Protein AF-A0A820M6Q5-F1 (afdb_monomer_lite)

InterPro domains:
  IPR013649 Integrin alpha, first immunoglubulin-like domain [PF08441] (1-94)
  IPR032695 Integrin domain superfamily [SSF69179] (1-96)

Radius of gyration: 23.19 Å; chains: 1; bounding box: 56×36×65 Å

Structure (mmCIF, N/CA/C/O backbone):
data_AF-A0A820M6Q5-F1
#
_entry.id   AF-A0A820M6Q5-F1
#
loop_
_atom_site.group_PDB
_atom_site.id
_atom_site.type_symbol
_atom_site.label_atom_id
_atom_site.label_alt_id
_atom_site.label_comp_id
_atom_site.label_asym_id
_atom_site.label_entity_id
_atom_site.label_seq_id
_atom_site.pdbx_PDB_ins_code
_atom_site.Cartn_x
_atom_site.Cartn_y
_atom_site.Cartn_z
_atom_site.occupancy
_atom_site.B_iso_or_equiv
_atom_site.auth_seq_id
_atom_site.auth_comp_id
_atom_site.auth_asym_id
_atom_site.auth_atom_id
_atom_site.pdbx_PDB_model_num
ATOM 1 N N . LEU A 1 1 ? -1.121 -9.037 20.269 1.00 83.56 1 LEU A N 1
ATOM 2 C CA . LEU A 1 1 ? -0.643 -8.128 19.209 1.00 83.56 1 LEU A CA 1
ATOM 3 C C . LEU A 1 1 ? -1.719 -7.085 18.946 1.00 83.56 1 LEU A C 1
ATOM 5 O O . LEU A 1 1 ? -2.899 -7.386 19.109 1.00 83.56 1 LEU A O 1
ATOM 9 N N . THR A 1 2 ? -1.327 -5.883 18.559 1.00 88.69 2 THR A N 1
ATOM 10 C CA . THR A 1 2 ? -2.241 -4.832 18.110 1.00 88.69 2 THR A CA 1
ATOM 11 C C . THR A 1 2 ? -1.844 -4.452 16.699 1.00 88.69 2 THR A C 1
ATOM 13 O O . THR A 1 2 ? -0.653 -4.323 16.430 1.00 88.69 2 THR A O 1
ATOM 16 N N . TYR A 1 3 ? -2.812 -4.269 15.808 1.00 90.94 3 TYR A N 1
ATOM 17 C CA . TYR A 1 3 ? -2.556 -3.622 14.526 1.00 90.94 3 TYR A CA 1
ATOM 18 C C . TYR A 1 3 ? -3.386 -2.35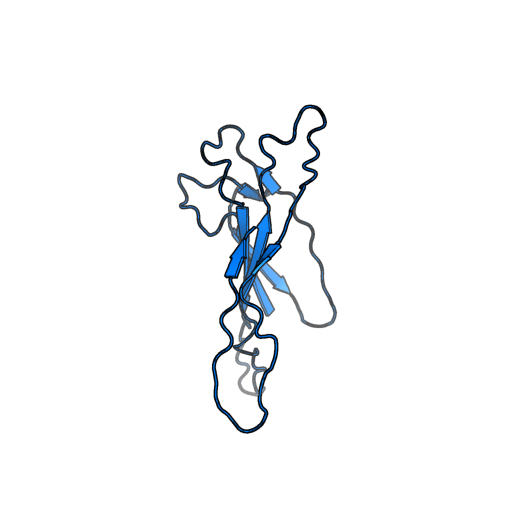8 14.371 1.00 90.94 3 TYR A C 1
ATOM 20 O O . TYR A 1 3 ? -4.495 -2.244 14.902 1.00 90.94 3 TYR A O 1
ATOM 28 N N . GLU A 1 4 ? -2.829 -1.417 13.626 1.00 94.69 4 GLU A N 1
ATOM 29 C CA . GLU A 1 4 ? -3.478 -0.212 13.142 1.00 94.69 4 GLU A CA 1
ATOM 30 C C . GLU A 1 4 ? -3.525 -0.280 11.616 1.00 94.69 4 GLU A C 1
ATOM 32 O O . GLU A 1 4 ? -2.484 -0.337 10.971 1.00 94.69 4 GLU A O 1
ATOM 37 N N . LEU A 1 5 ? -4.729 -0.302 11.048 1.00 95.69 5 LEU A N 1
ATOM 38 C CA . LEU A 1 5 ? -4.957 -0.171 9.613 1.00 95.69 5 LEU A CA 1
ATOM 39 C C . LEU A 1 5 ? -5.346 1.279 9.316 1.00 95.69 5 LEU A C 1
ATOM 41 O O . LEU A 1 5 ? -6.361 1.766 9.826 1.00 95.69 5 LEU A O 1
ATOM 45 N N . GLN A 1 6 ? -4.555 1.939 8.478 1.00 97.00 6 GLN A N 1
ATOM 46 C CA . GLN A 1 6 ? -4.791 3.281 7.968 1.00 97.00 6 GLN A CA 1
ATOM 47 C C . GLN A 1 6 ? -5.145 3.222 6.479 1.00 97.00 6 GLN A C 1
ATOM 49 O O . GLN A 1 6 ? -4.429 2.634 5.670 1.00 97.00 6 GLN A O 1
ATOM 54 N N . LEU A 1 7 ? -6.266 3.844 6.128 1.00 97.00 7 LEU A N 1
ATOM 55 C CA . LEU A 1 7 ? -6.752 3.982 4.763 1.00 97.00 7 LEU A CA 1
ATOM 56 C C . LEU A 1 7 ? -6.188 5.259 4.139 1.00 97.00 7 LEU A C 1
ATOM 58 O O . LEU A 1 7 ? -6.158 6.298 4.797 1.00 97.00 7 LEU A O 1
ATOM 62 N N . ASP A 1 8 ? -5.814 5.187 2.864 1.00 96.31 8 ASP A N 1
ATOM 63 C CA . ASP A 1 8 ? -5.340 6.319 2.056 1.00 96.31 8 ASP A CA 1
ATOM 64 C C . ASP A 1 8 ? -4.183 7.099 2.716 1.00 96.31 8 ASP A C 1
ATOM 66 O O . ASP A 1 8 ? -4.215 8.318 2.852 1.00 96.31 8 ASP A O 1
ATOM 70 N N . LYS A 1 9 ? -3.153 6.368 3.167 1.00 95.62 9 LYS A N 1
ATOM 71 C CA . LYS A 1 9 ? -2.053 6.851 4.026 1.00 95.62 9 LYS A CA 1
ATOM 72 C C . LYS A 1 9 ? -1.332 8.106 3.519 1.00 95.62 9 LYS A C 1
ATOM 74 O O . LYS A 1 9 ? -0.799 8.870 4.331 1.00 95.62 9 LYS A O 1
ATOM 79 N N . ASP A 1 10 ? -1.282 8.283 2.203 1.00 94.06 10 ASP A N 1
ATOM 80 C CA . ASP A 1 10 ? -0.588 9.390 1.539 1.00 94.06 10 ASP A CA 1
ATOM 81 C C . ASP A 1 10 ? -1.455 10.662 1.440 1.00 94.06 10 ASP A C 1
ATOM 83 O O . ASP A 1 10 ? -1.000 11.684 0.920 1.00 94.06 10 ASP A O 1
ATOM 87 N N . LYS A 1 11 ? -2.706 10.620 1.922 1.00 94.19 11 LYS A N 1
ATOM 88 C CA . LYS A 1 11 ? -3.622 11.760 1.957 1.00 94.19 11 LYS A CA 1
ATOM 89 C C . LYS A 1 11 ? -3.717 12.383 3.341 1.00 94.19 11 LYS A C 1
ATOM 91 O O . LYS A 1 11 ? -3.669 11.722 4.376 1.00 94.19 11 LYS A O 1
ATOM 96 N N . ASN A 1 12 ? -3.879 13.702 3.330 1.00 91.38 12 ASN A N 1
ATOM 97 C CA . ASN A 1 12 ? -4.216 14.472 4.517 1.00 91.38 12 ASN A CA 1
ATOM 98 C C . ASN A 1 12 ? -5.722 14.357 4.804 1.00 91.38 12 ASN A C 1
ATOM 100 O O . ASN A 1 12 ? -6.491 14.060 3.890 1.00 91.38 12 ASN A O 1
ATOM 104 N N . PRO A 1 13 ? -6.181 14.675 6.028 1.00 89.50 13 PRO A N 1
ATOM 105 C CA . PRO A 1 13 ? -7.591 14.535 6.401 1.00 89.50 13 PRO A CA 1
ATOM 106 C C . PRO A 1 13 ? -8.587 15.256 5.477 1.00 89.50 13 PRO A C 1
ATOM 108 O O . PRO A 1 13 ? -9.684 14.750 5.264 1.00 89.50 13 PRO A O 1
ATOM 111 N N . ALA A 1 14 ? -8.212 16.410 4.912 1.00 89.31 14 ALA A N 1
ATOM 112 C CA . ALA A 1 14 ? -9.062 17.174 3.993 1.00 89.31 14 ALA A CA 1
ATOM 113 C C . ALA A 1 14 ? -9.248 16.490 2.624 1.00 89.31 14 ALA A C 1
ATOM 115 O O . ALA A 1 14 ? -10.312 16.605 2.018 1.00 89.31 14 ALA A O 1
ATOM 116 N N . ASP A 1 15 ? -8.238 15.741 2.176 1.00 91.62 15 ASP A N 1
ATOM 117 C CA . ASP A 1 15 ? -8.208 15.047 0.884 1.00 91.62 15 ASP A CA 1
ATOM 118 C C . ASP A 1 15 ? -8.482 13.545 1.025 1.00 91.62 15 ASP A C 1
ATOM 120 O O . ASP A 1 15 ? -8.250 12.781 0.088 1.00 91.62 15 ASP A O 1
ATOM 124 N N . GLN A 1 16 ? -8.927 13.103 2.204 1.00 94.50 16 GLN A N 1
ATOM 125 C CA . GLN A 1 16 ? -9.182 11.700 2.494 1.00 94.50 16 GLN A CA 1
ATOM 126 C C . GLN A 1 16 ? -10.310 11.172 1.602 1.00 94.50 16 GLN A C 1
ATOM 128 O O . GLN A 1 16 ? -11.431 11.687 1.621 1.00 94.50 16 GLN A O 1
ATOM 133 N N . ARG A 1 17 ? -10.022 10.114 0.838 1.00 95.44 17 ARG A N 1
ATOM 134 C CA . ARG A 1 17 ? -10.969 9.564 -0.145 1.00 95.44 17 ARG A CA 1
ATOM 135 C C . ARG A 1 17 ? -11.721 8.342 0.369 1.00 95.44 17 ARG A C 1
ATOM 137 O O . ARG A 1 17 ? -12.834 8.086 -0.083 1.00 95.44 17 ARG A O 1
ATOM 144 N N . LEU A 1 18 ? -11.125 7.593 1.302 1.00 95.81 18 LEU A N 1
ATOM 145 C CA . LEU A 1 18 ? -11.616 6.290 1.756 1.00 95.81 18 LEU A CA 1
ATOM 146 C C . LEU A 1 18 ? -11.780 6.226 3.282 1.00 95.81 18 LEU A C 1
ATOM 148 O O . LEU A 1 18 ? -10.899 6.652 4.036 1.00 95.81 18 LEU A O 1
ATOM 152 N N . PHE A 1 19 ? -12.891 5.644 3.732 1.00 96.44 19 PHE A N 1
ATOM 153 C CA . PHE A 1 19 ? -13.283 5.549 5.139 1.00 96.44 19 PHE A CA 1
ATOM 154 C C . PHE A 1 19 ? -13.830 4.157 5.474 1.00 96.44 19 PHE A C 1
ATOM 156 O O . PHE A 1 19 ? -14.380 3.470 4.619 1.00 96.44 19 PHE A O 1
ATOM 163 N N . PHE A 1 20 ? -13.738 3.738 6.734 1.00 97.19 20 PHE A N 1
ATOM 164 C CA . PHE A 1 20 ? -14.453 2.556 7.217 1.00 97.19 20 PHE A CA 1
ATOM 165 C C . PHE A 1 20 ? -15.949 2.853 7.290 1.00 97.19 20 PHE A C 1
ATOM 167 O O . PHE A 1 20 ? -16.348 3.804 7.958 1.00 97.19 20 PHE A O 1
ATOM 174 N N . ARG A 1 21 ? -16.784 2.011 6.676 1.00 95.69 21 ARG A N 1
ATOM 175 C CA . ARG A 1 21 ? -18.237 2.235 6.605 1.00 95.69 21 ARG A CA 1
ATOM 176 C C . ARG A 1 21 ? -18.909 2.305 7.981 1.00 95.69 21 ARG A C 1
ATOM 178 O O . ARG A 1 21 ? -19.857 3.051 8.163 1.00 95.69 21 ARG A O 1
ATOM 185 N N . GLU A 1 22 ? -18.407 1.543 8.949 1.00 93.69 22 GLU A N 1
ATOM 186 C CA . GLU A 1 22 ? -18.968 1.484 10.307 1.00 93.69 22 GLU A CA 1
ATOM 187 C C . GLU A 1 22 ? -18.717 2.756 11.127 1.00 93.69 22 GLU A C 1
ATOM 189 O O . GLU A 1 22 ? -19.544 3.139 11.947 1.00 93.69 22 GLU A O 1
ATOM 194 N N . SER A 1 23 ? -17.535 3.364 10.983 1.00 94.69 23 SER A N 1
ATOM 195 C CA . SER A 1 23 ? -17.072 4.438 11.873 1.00 94.69 23 SER A CA 1
ATOM 196 C C . SER A 1 23 ? -16.871 5.773 11.172 1.00 94.69 23 SER A C 1
ATOM 198 O O . SER A 1 23 ? -16.640 6.768 11.854 1.00 94.69 23 SER A O 1
ATOM 200 N N . PHE A 1 24 ? -16.888 5.785 9.837 1.00 94.50 24 PHE A N 1
ATOM 201 C CA . PHE A 1 24 ? -16.514 6.916 8.987 1.00 94.50 24 PHE A CA 1
ATOM 202 C C . PHE A 1 24 ? -15.133 7.503 9.320 1.00 94.50 24 PHE A C 1
ATOM 204 O O . PHE A 1 24 ? -14.849 8.668 9.059 1.00 94.50 24 PHE A O 1
ATOM 211 N N . LYS A 1 25 ? -14.246 6.688 9.903 1.00 96.06 25 LYS A N 1
ATOM 212 C CA . LYS A 1 25 ? -12.847 7.046 10.171 1.00 96.06 25 LYS A CA 1
ATOM 213 C C . LYS A 1 25 ? -11.946 6.459 9.093 1.00 96.06 25 LYS A C 1
ATOM 215 O O . LYS A 1 25 ? -12.301 5.470 8.461 1.00 96.06 25 LYS A O 1
ATOM 220 N N . SER A 1 26 ? -10.758 7.024 8.926 1.00 96.25 26 SER A N 1
ATOM 221 C CA . SER A 1 26 ? -9.708 6.484 8.052 1.00 96.25 26 SER A CA 1
ATOM 222 C C . SER A 1 26 ? -8.761 5.515 8.763 1.00 96.25 26 SER A C 1
ATOM 224 O O . SER A 1 26 ? -7.906 4.914 8.124 1.00 96.25 26 SER A O 1
ATOM 226 N N . ILE A 1 27 ? -8.894 5.347 10.083 1.00 96.25 27 ILE A N 1
ATOM 227 C CA . ILE A 1 27 ? -7.998 4.523 10.903 1.00 96.25 27 ILE A CA 1
ATOM 228 C C . ILE A 1 27 ? -8.820 3.549 11.752 1.00 96.25 27 ILE A C 1
ATOM 230 O O . ILE A 1 27 ? -9.816 3.939 12.375 1.00 96.25 27 ILE A O 1
ATOM 234 N N . LYS A 1 28 ? -8.381 2.288 11.820 1.00 95.69 28 LYS A N 1
ATOM 235 C CA . LYS A 1 28 ? -8.944 1.248 12.693 1.00 95.69 28 LYS A CA 1
ATOM 236 C C . LYS A 1 28 ? -7.821 0.546 13.453 1.00 95.69 28 LYS A C 1
ATOM 238 O O . LYS A 1 28 ? -6.890 0.025 12.853 1.00 95.69 28 LYS A O 1
ATOM 243 N N . LYS A 1 29 ? -7.947 0.486 14.780 1.00 94.31 29 LYS A N 1
ATOM 244 C CA . LYS A 1 29 ? -7.068 -0.292 15.665 1.00 94.31 29 LYS A CA 1
ATOM 245 C C . LYS A 1 29 ? -7.783 -1.540 16.147 1.00 94.31 29 LYS A C 1
ATOM 247 O O . LYS A 1 29 ? -8.943 -1.449 16.553 1.00 94.31 29 LYS A O 1
ATOM 252 N N . ARG A 1 30 ? -7.096 -2.679 16.171 1.00 90.12 30 ARG A N 1
ATOM 253 C CA . ARG A 1 30 ? -7.615 -3.926 16.748 1.00 90.12 30 ARG A CA 1
ATOM 254 C C . ARG A 1 30 ? -6.529 -4.690 17.484 1.00 90.12 30 ARG A C 1
ATOM 256 O O . ARG A 1 30 ? -5.358 -4.646 17.127 1.00 90.12 30 ARG A O 1
ATOM 263 N N . HIS A 1 31 ? -6.965 -5.411 18.508 1.00 88.88 31 HIS A N 1
ATOM 264 C CA . HIS A 1 31 ? -6.137 -6.300 19.305 1.00 88.88 31 HIS A CA 1
ATOM 265 C C . HIS A 1 31 ? -6.499 -7.736 18.958 1.00 88.88 31 HIS A C 1
ATOM 267 O O . HIS A 1 31 ? -7.681 -8.061 18.848 1.00 88.88 31 HIS A O 1
ATOM 273 N N . PHE A 1 32 ? -5.497 -8.592 18.829 1.00 84.06 32 PHE A N 1
ATOM 274 C CA . PHE A 1 32 ? -5.698 -10.014 18.607 1.00 84.06 32 PHE A CA 1
ATOM 275 C C . PHE A 1 32 ? -4.637 -10.837 19.336 1.00 84.06 32 PHE A C 1
ATOM 277 O O . PHE A 1 32 ? -3.541 -10.355 19.661 1.00 84.06 32 PHE A O 1
ATOM 284 N N . LYS A 1 33 ? -4.987 -12.088 19.633 1.00 80.38 33 LYS A N 1
ATOM 285 C CA . LYS A 1 33 ? -4.061 -13.073 20.189 1.00 80.38 33 LYS A CA 1
ATOM 286 C C . LYS A 1 33 ? -3.457 -13.869 19.039 1.00 80.38 33 LYS A C 1
ATOM 288 O O . LYS A 1 33 ? -4.163 -14.235 18.107 1.00 80.38 33 LYS A O 1
ATOM 293 N N . MET A 1 34 ? -2.153 -14.101 19.113 1.00 70.00 34 MET A N 1
ATOM 294 C CA . MET A 1 34 ? -1.430 -14.893 18.126 1.00 70.00 34 MET A CA 1
ATOM 295 C C . MET A 1 34 ? -1.645 -16.371 18.472 1.00 70.00 34 MET A C 1
ATOM 297 O O . MET A 1 34 ? -0.936 -16.902 19.320 1.00 70.00 34 MET A O 1
ATOM 301 N N . SER A 1 35 ? -2.680 -16.994 17.911 1.00 71.00 35 SER A N 1
ATOM 302 C CA . SER A 1 35 ? -2.857 -18.453 17.974 1.00 71.00 35 SER A CA 1
ATOM 303 C C . SER A 1 35 ? -2.782 -19.074 16.581 1.00 71.00 35 SER A C 1
ATOM 305 O O . SER A 1 35 ? -2.080 -20.061 16.423 1.00 71.00 35 SER A O 1
ATOM 307 N N . ASP A 1 36 ? -3.395 -18.429 15.575 1.00 72.50 36 ASP A N 1
ATOM 308 C CA . ASP A 1 36 ? -3.473 -18.878 14.175 1.00 72.50 36 ASP A CA 1
ATOM 309 C C . ASP A 1 36 ? -3.506 -17.695 13.183 1.00 72.50 36 ASP A C 1
ATOM 311 O O . ASP A 1 36 ? -3.536 -16.527 13.587 1.00 72.50 36 ASP A O 1
ATOM 315 N N . ARG A 1 37 ? -3.525 -17.981 11.868 1.00 82.56 37 ARG A N 1
ATOM 316 C CA . ARG A 1 37 ? -3.779 -16.970 10.823 1.00 82.56 37 ARG A CA 1
ATOM 317 C C . ARG A 1 37 ? -5.206 -16.433 10.961 1.00 82.56 37 ARG A C 1
ATOM 319 O O . ARG A 1 37 ? -6.166 -17.148 10.694 1.00 82.56 37 ARG A O 1
ATOM 326 N N . ILE A 1 38 ? -5.332 -15.165 11.341 1.00 84.81 38 ILE A N 1
ATOM 327 C CA . ILE A 1 38 ? -6.618 -14.473 11.476 1.00 84.81 38 ILE A CA 1
ATOM 328 C C . ILE A 1 38 ? -6.763 -13.475 10.326 1.00 84.81 38 ILE A C 1
ATOM 330 O O . ILE A 1 38 ? -5.911 -12.605 10.145 1.00 84.81 38 ILE A O 1
ATOM 334 N N . CYS A 1 39 ? -7.863 -13.580 9.582 1.00 88.75 39 CYS A N 1
ATOM 335 C CA . CYS A 1 39 ? -8.254 -12.622 8.551 1.00 88.75 39 CYS A CA 1
ATOM 336 C C . CYS A 1 39 ? -9.496 -11.846 9.006 1.00 88.75 39 CYS A C 1
ATOM 338 O O . CYS A 1 39 ? -10.375 -12.388 9.678 1.00 88.75 39 CYS A O 1
ATOM 340 N N . HIS A 1 40 ? -9.555 -10.564 8.651 1.00 88.75 40 HIS A N 1
ATOM 341 C CA . HIS A 1 40 ? -10.681 -9.691 8.959 1.00 88.75 40 HIS A CA 1
ATOM 342 C C . HIS A 1 40 ? -11.117 -8.952 7.704 1.00 88.75 40 HIS A C 1
ATOM 344 O O . HIS A 1 40 ? -10.297 -8.288 7.068 1.00 88.75 40 HIS A O 1
ATOM 350 N N . ASP A 1 41 ? -12.413 -9.007 7.424 1.00 93.44 41 ASP A N 1
ATOM 351 C CA . ASP A 1 41 ? -13.017 -8.278 6.319 1.00 93.44 41 ASP A CA 1
ATOM 352 C C . ASP A 1 41 ? -13.495 -6.903 6.784 1.00 93.44 41 ASP A C 1
ATOM 354 O O . ASP A 1 41 ? -14.032 -6.739 7.885 1.00 93.44 41 ASP A O 1
ATOM 358 N N . TYR A 1 42 ? -13.309 -5.901 5.927 1.00 94.06 42 TYR A N 1
ATOM 359 C CA . TYR A 1 42 ? -13.749 -4.536 6.185 1.00 94.06 42 TYR A CA 1
ATOM 360 C C . TYR A 1 42 ? -14.594 -4.016 5.039 1.00 94.06 42 TYR A C 1
ATOM 362 O O . TYR A 1 42 ? -14.166 -3.998 3.890 1.00 94.06 42 TYR A O 1
ATOM 370 N N . SER A 1 43 ? -15.772 -3.502 5.380 1.00 95.88 43 SER A N 1
ATOM 371 C CA . SER A 1 43 ? -16.552 -2.677 4.462 1.00 95.88 43 SER A CA 1
ATOM 372 C C . SER A 1 43 ? -16.030 -1.245 4.483 1.00 95.88 43 SER A C 1
ATOM 374 O O . SER A 1 43 ? -16.029 -0.584 5.529 1.00 95.88 43 SER A O 1
ATOM 376 N N . LEU A 1 44 ? -15.599 -0.766 3.321 1.00 95.69 44 LEU A N 1
ATOM 377 C CA . LEU A 1 44 ? -15.072 0.580 3.125 1.00 95.69 44 LEU A CA 1
ATOM 378 C C . LEU A 1 44 ? -16.074 1.424 2.329 1.00 95.69 44 LEU A C 1
ATOM 380 O O . LEU A 1 44 ? -16.909 0.897 1.598 1.00 95.69 44 LEU A O 1
ATOM 384 N N . TYR A 1 45 ? -16.001 2.735 2.502 1.00 94.69 45 TYR A N 1
ATOM 385 C CA . TYR A 1 45 ? -16.799 3.734 1.805 1.00 94.69 45 TYR A CA 1
ATOM 386 C C . TYR A 1 45 ? -15.857 4.734 1.135 1.00 94.69 45 TYR A C 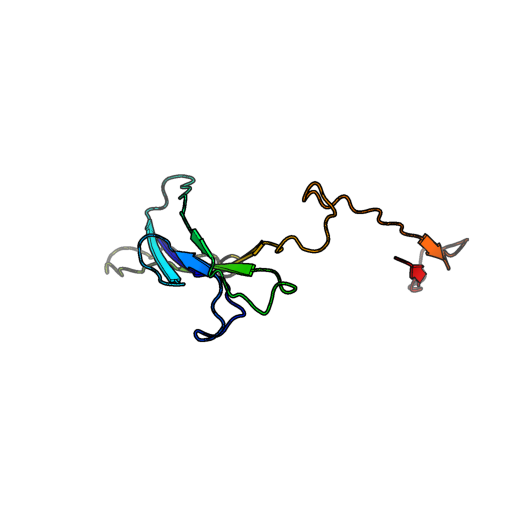1
ATOM 388 O O . TYR A 1 45 ? -14.964 5.276 1.794 1.00 94.69 45 TYR A O 1
ATOM 396 N N . MET A 1 46 ? -16.052 4.961 -0.164 1.00 93.12 46 MET A N 1
ATOM 397 C CA . MET A 1 46 ? -15.338 5.971 -0.941 1.00 93.12 46 MET A CA 1
ATOM 398 C C . MET A 1 46 ? -16.215 7.215 -1.077 1.00 93.12 46 MET A C 1
ATOM 400 O O . MET A 1 46 ? -17.415 7.098 -1.296 1.00 93.12 46 MET A O 1
ATOM 404 N N . LYS A 1 47 ? -15.619 8.400 -0.938 1.00 92.31 47 LYS A N 1
ATOM 405 C CA . LYS A 1 47 ? -16.310 9.669 -1.188 1.00 92.31 47 LYS A CA 1
ATOM 406 C C . LYS A 1 47 ? -16.648 9.798 -2.681 1.00 92.31 47 LYS A C 1
ATOM 408 O O . LYS A 1 47 ? -15.806 9.483 -3.514 1.00 92.31 47 LYS A O 1
ATOM 413 N N . ASP A 1 48 ? -17.829 10.315 -3.011 1.00 87.00 48 ASP A N 1
ATOM 414 C CA . ASP A 1 48 ? -18.257 10.462 -4.413 1.00 87.00 48 ASP A CA 1
ATOM 415 C C . ASP A 1 48 ? -17.440 11.522 -5.175 1.00 87.00 48 ASP A C 1
ATOM 417 O O . ASP A 1 48 ? -17.007 11.310 -6.309 1.00 87.00 48 ASP A O 1
ATOM 421 N N . ASP A 1 49 ? -17.179 12.662 -4.531 1.00 86.06 49 ASP A N 1
ATOM 422 C CA . ASP A 1 49 ? -16.466 13.792 -5.133 1.00 86.06 49 ASP A CA 1
ATOM 423 C C . ASP A 1 49 ? -14.963 13.748 -4.813 1.00 86.06 49 ASP A C 1
ATOM 425 O O . ASP A 1 49 ? -14.445 14.441 -3.928 1.00 86.06 49 ASP A O 1
ATOM 429 N N . VAL A 1 50 ? -14.270 12.832 -5.491 1.00 86.06 50 VAL A N 1
ATOM 430 C CA . VAL A 1 50 ? -12.816 12.656 -5.407 1.00 86.06 50 VAL A CA 1
ATOM 431 C C . VAL A 1 50 ? -12.149 13.275 -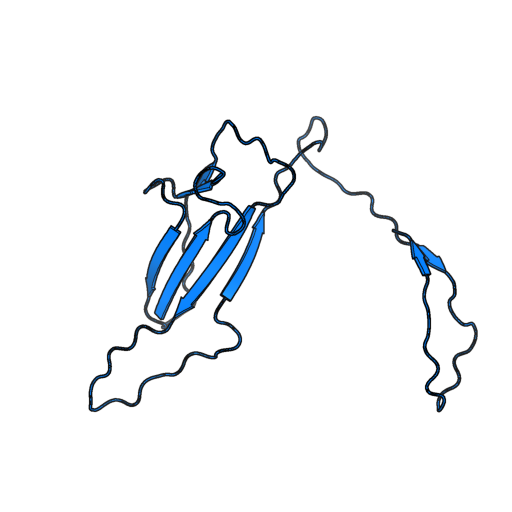6.631 1.00 86.06 50 VAL A C 1
ATOM 433 O O . VAL A 1 50 ? -12.252 12.752 -7.739 1.00 86.06 50 VAL A O 1
ATOM 436 N N . ASN A 1 51 ? -11.400 14.358 -6.411 1.00 86.94 51 ASN A N 1
ATOM 437 C CA . ASN A 1 51 ? -10.641 15.038 -7.466 1.00 86.94 51 ASN A CA 1
ATOM 438 C C . ASN A 1 51 ? -9.443 14.210 -7.957 1.00 86.94 51 ASN A C 1
ATOM 440 O O . ASN A 1 51 ? -9.198 14.094 -9.158 1.00 86.94 51 ASN A O 1
ATOM 444 N N . ASP A 1 52 ? -8.689 13.609 -7.032 1.00 89.19 52 ASP A N 1
ATOM 445 C CA . ASP A 1 52 ? -7.527 12.786 -7.372 1.00 89.19 52 ASP A CA 1
ATOM 446 C C . ASP A 1 52 ? -7.924 11.326 -7.600 1.00 89.19 52 ASP A C 1
ATOM 448 O O . ASP A 1 52 ? -8.040 10.539 -6.655 1.00 89.19 52 ASP A O 1
ATOM 452 N N . LYS A 1 53 ? -8.095 10.982 -8.877 1.00 88.88 53 LYS A N 1
ATOM 453 C CA . LYS A 1 53 ? -8.388 9.625 -9.361 1.00 88.88 53 LYS A CA 1
ATOM 454 C C . LYS A 1 53 ? -7.181 8.943 -10.015 1.00 88.88 53 LYS A C 1
ATOM 456 O O . LYS A 1 53 ? -7.331 7.857 -10.554 1.00 88.88 53 LYS A O 1
ATOM 461 N N . LEU A 1 54 ? -6.009 9.587 -10.021 1.00 90.12 54 LEU A N 1
ATOM 462 C CA . LEU A 1 54 ? -4.803 9.049 -10.664 1.00 90.12 54 LEU A CA 1
ATOM 463 C C . LEU A 1 54 ? -3.883 8.364 -9.655 1.00 90.12 54 LEU A C 1
ATOM 465 O O . LEU A 1 54 ? -3.273 7.345 -9.970 1.00 90.12 54 LEU A O 1
ATOM 469 N N . LYS A 1 55 ? -3.777 8.899 -8.432 1.00 92.62 55 LYS A N 1
ATOM 470 C CA . LYS A 1 55 ? -2.966 8.258 -7.392 1.00 92.62 55 LYS A CA 1
ATOM 471 C C . LYS A 1 55 ? -3.701 7.043 -6.820 1.00 92.62 55 LYS A C 1
ATOM 473 O O . LYS A 1 55 ? -4.870 7.189 -6.439 1.00 92.62 55 LYS A O 1
ATOM 478 N N . PRO A 1 56 ? -3.035 5.882 -6.679 1.00 95.06 56 PRO A N 1
ATOM 479 C CA . PRO A 1 56 ? -3.638 4.727 -6.028 1.00 95.06 56 PRO A CA 1
ATOM 480 C C . PRO A 1 56 ? -4.001 5.056 -4.576 1.00 95.06 56 PRO A C 1
ATOM 482 O O . PRO A 1 56 ? -3.476 5.995 -3.972 1.00 95.06 56 PRO A O 1
ATOM 485 N N . ILE A 1 57 ? -4.927 4.294 -4.011 1.00 95.81 57 ILE A N 1
ATOM 486 C CA . ILE A 1 57 ? -5.263 4.360 -2.593 1.00 95.81 57 ILE A CA 1
ATOM 487 C C . ILE A 1 57 ? -4.306 3.438 -1.847 1.00 95.81 57 ILE A C 1
ATOM 489 O O . ILE A 1 57 ? -4.358 2.219 -2.016 1.00 95.81 57 ILE A O 1
ATOM 493 N N . ARG A 1 58 ? -3.438 4.018 -1.017 1.00 96.94 58 ARG A N 1
ATOM 494 C CA . ARG A 1 58 ? -2.480 3.265 -0.204 1.00 96.94 58 ARG A CA 1
ATOM 495 C C . ARG A 1 58 ? -3.086 2.895 1.143 1.00 96.94 58 ARG A C 1
ATOM 497 O O . ARG A 1 58 ? -3.402 3.768 1.950 1.00 96.94 58 ARG A O 1
ATOM 504 N N . LEU A 1 59 ? -3.229 1.604 1.396 1.00 96.81 59 LEU A N 1
ATOM 505 C CA . LEU A 1 59 ? -3.565 1.041 2.695 1.00 96.81 59 LEU A CA 1
ATOM 506 C C . LEU A 1 59 ? -2.275 0.683 3.422 1.00 96.81 59 LEU A C 1
ATOM 508 O O . LEU A 1 59 ? -1.408 0.035 2.843 1.00 96.81 59 LEU A O 1
ATOM 512 N N . GLN A 1 60 ? -2.164 1.072 4.685 1.00 96.69 60 GLN A N 1
ATOM 513 C CA . GLN A 1 60 ? -1.003 0.756 5.509 1.00 96.69 60 GLN A CA 1
ATOM 514 C C . GLN A 1 60 ? -1.443 0.053 6.787 1.00 96.69 60 GLN A C 1
ATOM 516 O O . GLN A 1 60 ? -2.333 0.534 7.488 1.00 96.69 60 GLN A O 1
ATOM 521 N N . ILE A 1 61 ? -0.807 -1.071 7.102 1.00 94.12 61 ILE A N 1
ATOM 522 C CA . ILE A 1 61 ? -1.012 -1.810 8.343 1.00 94.12 61 ILE A CA 1
ATOM 523 C C . ILE A 1 61 ? 0.264 -1.742 9.164 1.00 94.12 61 ILE A C 1
ATOM 525 O O . ILE A 1 61 ? 1.318 -2.161 8.699 1.00 94.12 61 ILE A O 1
ATOM 529 N N . ASN A 1 62 ? 0.147 -1.263 10.397 1.00 92.31 62 ASN A N 1
ATOM 530 C CA . ASN A 1 62 ? 1.229 -1.236 11.371 1.00 92.31 62 ASN A CA 1
ATOM 531 C C . ASN A 1 62 ? 0.925 -2.205 12.515 1.00 92.31 62 ASN A C 1
ATOM 533 O O . ASN A 1 62 ? -0.120 -2.092 13.157 1.00 92.31 62 ASN A O 1
ATOM 537 N N . TYR A 1 63 ? 1.838 -3.133 12.794 1.00 88.75 63 TYR A N 1
ATOM 538 C CA . TYR A 1 63 ? 1.743 -4.114 13.871 1.00 88.75 63 TYR A CA 1
ATOM 539 C C . TYR A 1 63 ? 2.649 -3.731 15.037 1.00 88.75 63 TYR A C 1
ATOM 541 O O . TYR A 1 63 ? 3.805 -3.356 14.864 1.00 88.75 63 TYR A O 1
ATOM 549 N N . MET A 1 64 ? 2.129 -3.877 16.250 1.00 86.19 64 MET A N 1
ATOM 550 C CA . MET A 1 64 ? 2.866 -3.623 17.480 1.00 86.19 64 MET A CA 1
ATOM 551 C C . MET A 1 64 ? 2.542 -4.680 18.534 1.00 86.19 64 MET A C 1
ATOM 553 O O . MET A 1 64 ? 1.418 -5.190 18.633 1.00 86.19 64 MET A O 1
ATOM 557 N N . LEU A 1 65 ? 3.528 -5.006 19.363 1.00 84.69 65 LEU A N 1
ATOM 558 C CA . LEU A 1 65 ? 3.303 -5.839 20.532 1.00 84.69 65 LEU A CA 1
ATOM 559 C C . LEU A 1 65 ? 2.774 -4.971 21.676 1.00 84.69 65 LEU A C 1
ATOM 561 O O . LEU A 1 65 ? 3.437 -4.043 22.124 1.00 84.69 65 LEU A O 1
ATOM 565 N N . SER A 1 66 ? 1.569 -5.276 22.156 1.00 74.56 66 SER A N 1
ATOM 566 C CA . SER A 1 66 ? 1.038 -4.657 23.370 1.00 74.56 66 SER A CA 1
ATOM 567 C C . SER A 1 66 ? 1.696 -5.332 24.573 1.00 74.56 66 SER A C 1
ATOM 569 O O . SER A 1 66 ? 1.356 -6.466 24.910 1.00 74.56 66 SER A O 1
ATOM 571 N N . SER A 1 67 ? 2.692 -4.680 25.170 1.00 66.62 67 SER A N 1
ATOM 572 C CA . SER A 1 67 ? 3.397 -5.197 26.341 1.00 66.62 67 SER A CA 1
ATOM 573 C C . SER A 1 67 ? 2.583 -4.932 27.608 1.00 66.62 67 SER A C 1
ATOM 575 O O . SER A 1 67 ? 2.462 -3.786 28.042 1.00 66.62 67 SER A O 1
ATOM 577 N N . LYS A 1 68 ? 2.064 -5.988 28.238 1.00 61.75 68 LYS A N 1
ATOM 578 C CA . LYS A 1 68 ? 1.860 -5.986 29.689 1.00 61.75 68 LYS A CA 1
ATOM 579 C C . LYS A 1 68 ? 3.083 -6.665 30.293 1.00 61.75 68 LYS A C 1
ATOM 581 O O . LYS A 1 68 ? 3.299 -7.849 30.059 1.00 61.75 68 LYS A O 1
ATOM 586 N N . LEU A 1 69 ? 3.921 -5.885 30.969 1.00 59.84 69 LEU A N 1
ATOM 587 C CA . LEU A 1 69 ? 5.062 -6.400 31.719 1.00 59.84 69 LEU A CA 1
ATOM 588 C C . LEU A 1 69 ? 4.533 -6.974 33.034 1.00 59.84 69 LEU A C 1
ATOM 590 O O . LEU A 1 69 ? 4.398 -6.249 34.016 1.00 59.84 69 LEU A O 1
ATOM 594 N N . ASP A 1 70 ? 4.199 -8.260 33.040 1.00 66.12 70 ASP A N 1
ATOM 595 C CA . ASP A 1 70 ? 4.093 -8.993 34.298 1.00 66.12 70 ASP A CA 1
ATOM 596 C C . ASP A 1 70 ? 5.515 -9.255 34.803 1.00 66.12 70 ASP A C 1
ATOM 598 O O . ASP A 1 70 ? 6.348 -9.797 34.077 1.00 66.12 70 ASP A O 1
ATOM 602 N N . ALA A 1 71 ? 5.800 -8.868 36.049 1.00 68.25 71 ALA A N 1
ATOM 603 C CA . ALA A 1 71 ? 7.152 -8.866 36.623 1.00 68.25 71 ALA A CA 1
ATOM 604 C C . ALA A 1 71 ? 7.854 -10.242 36.629 1.00 68.25 71 ALA A C 1
ATOM 606 O O . ALA A 1 71 ? 9.069 -10.307 36.792 1.00 68.25 71 ALA A O 1
ATOM 607 N N . ASN A 1 72 ? 7.103 -11.329 36.419 1.00 75.69 72 ASN A N 1
ATOM 608 C CA . ASN A 1 72 ? 7.592 -12.707 36.464 1.00 75.69 72 ASN A CA 1
ATOM 609 C C . ASN A 1 72 ? 7.666 -13.391 35.084 1.00 75.69 72 ASN A C 1
ATOM 611 O O . ASN A 1 72 ? 7.920 -14.593 35.029 1.00 75.69 72 ASN A O 1
ATOM 615 N N . ILE A 1 73 ? 7.423 -12.680 33.975 1.00 74.81 73 ILE A N 1
ATOM 616 C CA . ILE A 1 73 ? 7.403 -13.270 32.626 1.00 74.81 73 ILE A CA 1
ATOM 617 C C . ILE A 1 73 ? 8.359 -12.506 31.705 1.00 74.81 73 ILE A C 1
ATOM 619 O O . ILE A 1 73 ? 8.261 -11.290 31.557 1.00 74.81 73 ILE A O 1
ATOM 623 N N . VAL A 1 74 ? 9.268 -13.231 31.043 1.00 76.38 74 VAL A N 1
ATOM 624 C CA . VAL A 1 74 ? 10.119 -12.661 29.987 1.00 76.38 74 VAL A CA 1
ATOM 625 C C . VAL A 1 74 ? 9.224 -12.251 28.809 1.00 76.38 74 VAL A C 1
ATOM 627 O O . VAL A 1 74 ? 8.516 -13.106 28.269 1.00 76.38 74 VAL A O 1
ATOM 630 N N . PRO A 1 75 ? 9.216 -10.970 28.396 1.00 77.06 75 PRO A N 1
ATOM 631 C CA . PRO A 1 75 ? 8.328 -10.513 27.338 1.00 77.06 75 PRO A CA 1
ATOM 632 C C . PRO A 1 75 ? 8.738 -11.104 25.988 1.00 77.06 75 PRO A C 1
ATOM 634 O O . PRO A 1 75 ? 9.920 -11.212 25.662 1.00 77.06 75 PRO A O 1
ATOM 637 N N . SER A 1 76 ? 7.746 -11.449 25.168 1.00 79.00 76 SER A N 1
ATOM 638 C CA . SER A 1 76 ? 7.985 -11.763 23.759 1.00 79.00 76 SER A CA 1
ATOM 639 C C . SER A 1 76 ? 8.505 -10.526 23.020 1.00 79.00 76 SER A C 1
ATOM 641 O O . SER A 1 76 ? 8.189 -9.397 23.392 1.00 79.00 76 SER A O 1
ATOM 643 N N . ILE A 1 77 ? 9.269 -10.731 21.949 1.00 82.50 77 ILE A N 1
ATOM 644 C CA . ILE A 1 77 ? 9.809 -9.654 21.111 1.00 82.50 77 ILE A CA 1
ATOM 645 C C . ILE A 1 77 ? 9.194 -9.776 19.717 1.00 82.50 77 ILE A C 1
ATOM 647 O O . ILE A 1 77 ? 9.046 -10.879 19.194 1.00 82.50 77 ILE A O 1
ATOM 651 N N . LEU A 1 78 ? 8.804 -8.641 19.134 1.00 81.50 78 LEU A N 1
ATOM 652 C CA . LEU A 1 78 ? 8.356 -8.568 17.746 1.00 81.50 78 LEU A CA 1
ATOM 653 C C . LEU A 1 78 ? 9.571 -8.361 16.836 1.00 81.50 78 LEU A C 1
ATOM 655 O O . LEU A 1 78 ? 10.425 -7.532 17.142 1.00 81.50 78 LEU A O 1
ATOM 659 N N . ASP A 1 79 ? 9.628 -9.088 15.723 1.00 81.56 79 ASP A N 1
ATOM 660 C CA . ASP A 1 79 ? 10.650 -8.883 14.695 1.00 81.56 79 ASP A CA 1
ATOM 661 C C . ASP A 1 79 ? 10.565 -7.442 14.143 1.00 81.56 79 ASP A C 1
ATOM 663 O O . ASP A 1 79 ? 9.509 -7.047 13.634 1.00 81.56 79 ASP A O 1
ATOM 667 N N . PRO A 1 80 ? 11.643 -6.640 14.238 1.00 75.62 80 PRO A N 1
ATOM 668 C CA . PRO A 1 80 ? 11.628 -5.246 13.804 1.00 75.62 80 PRO A CA 1
ATOM 669 C C . PRO A 1 80 ? 11.546 -5.072 12.280 1.00 75.62 80 PRO A C 1
ATOM 671 O O . PRO A 1 80 ? 11.255 -3.969 11.824 1.00 75.62 80 PRO A O 1
ATOM 674 N N . THR A 1 81 ? 11.795 -6.118 11.487 1.00 77.75 81 THR A N 1
ATOM 675 C CA . THR A 1 81 ? 11.868 -6.016 10.019 1.00 77.75 81 THR A CA 1
ATOM 676 C C . THR A 1 81 ? 10.506 -6.006 9.322 1.00 77.75 81 THR A C 1
ATOM 678 O O . THR A 1 81 ? 10.407 -5.519 8.200 1.00 77.75 81 THR A O 1
ATOM 681 N N . ASN A 1 82 ? 9.449 -6.490 9.985 1.00 71.88 82 ASN A N 1
ATOM 682 C CA . ASN A 1 82 ? 8.145 -6.775 9.367 1.00 71.88 82 ASN A CA 1
ATOM 683 C C . ASN A 1 82 ? 6.967 -6.097 10.091 1.00 71.88 82 ASN A C 1
ATOM 685 O O . ASN A 1 82 ? 5.870 -6.649 10.186 1.00 71.88 82 ASN A O 1
ATOM 689 N N . SER A 1 83 ? 7.188 -4.909 10.654 1.00 80.62 83 SER A N 1
ATOM 690 C CA . SER A 1 83 ? 6.176 -4.207 11.456 1.00 80.62 83 SER A CA 1
ATOM 691 C C . SER A 1 83 ? 5.168 -3.406 10.628 1.00 80.62 83 SER A C 1
ATOM 693 O O . SER A 1 83 ? 4.086 -3.109 11.135 1.00 80.62 83 SER A O 1
ATOM 695 N N . THR A 1 84 ? 5.470 -3.112 9.361 1.00 89.38 84 THR A N 1
ATOM 696 C CA . THR A 1 84 ? 4.601 -2.339 8.466 1.00 89.38 84 THR A CA 1
ATOM 697 C C . THR A 1 84 ? 4.376 -3.070 7.147 1.00 89.38 84 THR A C 1
ATOM 699 O O . THR A 1 84 ? 5.316 -3.564 6.531 1.00 89.38 84 THR A O 1
ATOM 702 N N . PHE A 1 85 ? 3.123 -3.106 6.699 1.00 91.56 85 PHE A N 1
ATOM 703 C CA . PHE A 1 85 ? 2.714 -3.654 5.411 1.00 91.56 85 PHE A CA 1
ATOM 704 C C . PHE A 1 85 ? 1.917 -2.611 4.628 1.00 91.56 85 PHE A C 1
ATOM 706 O O . PHE A 1 85 ? 0.993 -2.005 5.171 1.00 91.56 85 PHE A O 1
ATOM 713 N N . ASP A 1 86 ? 2.252 -2.425 3.355 1.00 94.38 86 ASP A N 1
ATOM 714 C CA . ASP A 1 86 ? 1.578 -1.490 2.457 1.00 94.38 86 ASP A CA 1
ATOM 715 C C . ASP A 1 86 ? 0.875 -2.239 1.321 1.00 94.38 86 ASP A C 1
ATOM 717 O O . ASP A 1 86 ? 1.415 -3.188 0.752 1.00 94.38 86 ASP A O 1
ATOM 721 N N . TYR A 1 87 ? -0.315 -1.775 0.952 1.00 95.56 87 TYR A N 1
ATOM 722 C CA . TYR A 1 87 ? -1.077 -2.290 -0.179 1.00 95.56 87 TYR A CA 1
ATOM 723 C C . TYR A 1 87 ? -1.688 -1.144 -0.982 1.00 95.56 87 TYR A C 1
ATOM 725 O O . TYR A 1 87 ? -2.328 -0.262 -0.417 1.00 95.56 87 TYR A O 1
ATOM 733 N N . ASN A 1 88 ? -1.513 -1.159 -2.302 1.00 95.94 88 ASN A N 1
ATOM 734 C CA . ASN A 1 88 ? -1.997 -0.104 -3.190 1.00 95.94 88 ASN A CA 1
ATOM 735 C C . ASN A 1 88 ? -3.179 -0.596 -4.022 1.00 95.94 88 ASN A C 1
ATOM 737 O O . ASN A 1 88 ? -3.069 -1.597 -4.726 1.00 95.94 88 ASN A O 1
ATOM 741 N N . ILE A 1 89 ? -4.280 0.151 -3.984 1.00 93.25 89 ILE A N 1
ATOM 742 C CA . ILE A 1 89 ? -5.476 -0.102 -4.789 1.00 93.25 89 ILE A CA 1
ATOM 743 C C . ILE A 1 89 ? -5.544 0.966 -5.889 1.00 93.25 89 ILE A C 1
ATOM 745 O O . ILE A 1 89 ? -5.766 2.139 -5.573 1.00 93.25 89 ILE A O 1
ATOM 749 N N . PRO A 1 90 ? -5.340 0.617 -7.170 1.00 90.81 90 PRO A N 1
ATOM 750 C CA . PRO A 1 90 ? -5.513 1.568 -8.261 1.00 90.81 90 PRO A CA 1
ATOM 751 C C . PRO A 1 90 ? -6.992 1.942 -8.421 1.00 90.81 90 PRO A C 1
ATOM 753 O O . PRO A 1 90 ? -7.878 1.109 -8.240 1.00 90.81 90 PRO A O 1
ATOM 756 N N . ILE A 1 91 ? -7.254 3.198 -8.781 1.00 87.88 91 ILE A N 1
ATOM 757 C CA . ILE A 1 91 ? -8.585 3.642 -9.203 1.00 87.88 91 ILE A CA 1
ATOM 758 C C . ILE A 1 91 ? -8.655 3.436 -10.715 1.00 87.88 91 ILE A C 1
ATOM 760 O O . ILE A 1 91 ? -7.804 3.944 -11.444 1.00 87.88 91 ILE A O 1
ATOM 764 N N . GLN A 1 92 ? -9.640 2.667 -11.178 1.00 86.19 92 GLN A N 1
ATOM 765 C CA . GLN A 1 92 ? -9.858 2.459 -12.606 1.00 86.19 92 GLN A CA 1
ATOM 766 C C . GLN A 1 92 ? -10.254 3.780 -13.266 1.00 86.19 92 GLN A C 1
ATOM 768 O O . GLN A 1 92 ? -11.155 4.484 -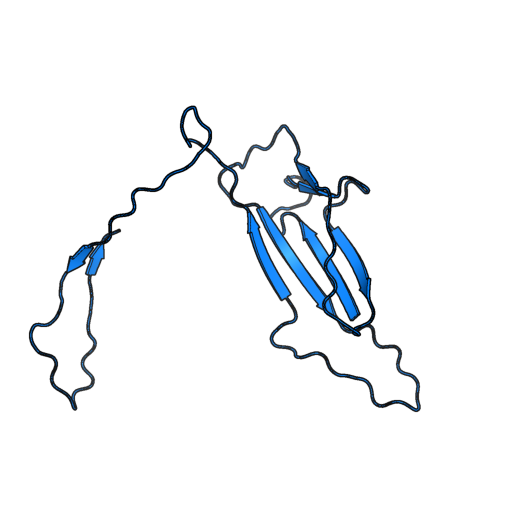12.804 1.00 86.19 92 GLN A O 1
ATOM 773 N N . LYS A 1 93 ? -9.552 4.125 -14.340 1.00 86.75 93 LYS A N 1
ATOM 774 C CA . LYS A 1 93 ? -9.810 5.314 -15.140 1.00 86.75 93 LYS A CA 1
ATOM 775 C C . LYS A 1 93 ? -9.418 5.018 -16.581 1.00 86.75 93 LYS A C 1
ATOM 777 O O . LYS A 1 93 ? -8.408 4.361 -16.810 1.00 86.75 93 LYS A O 1
ATOM 782 N N . ASP A 1 94 ? -10.220 5.509 -17.520 1.00 88.12 94 ASP A N 1
ATOM 783 C CA . ASP A 1 94 ? -9.971 5.396 -18.960 1.00 88.12 94 ASP A CA 1
ATOM 784 C C . ASP A 1 94 ? -9.842 3.931 -19.454 1.00 88.12 94 ASP A C 1
ATOM 786 O O . ASP A 1 94 ? -9.132 3.661 -20.417 1.00 88.12 94 ASP A O 1
ATOM 790 N N . CYS A 1 95 ? -10.547 2.976 -18.819 1.00 90.81 95 CYS A N 1
ATOM 791 C CA . CYS A 1 95 ? -10.510 1.550 -19.192 1.00 90.81 95 CYS A CA 1
ATOM 792 C C . CYS A 1 95 ? -11.352 1.192 -20.436 1.00 90.81 95 CYS A C 1
ATOM 794 O O . CYS A 1 95 ? -11.310 0.051 -20.873 1.00 90.81 95 CYS A O 1
ATOM 796 N N . GLY A 1 96 ? -12.101 2.133 -21.020 1.00 91.94 96 GLY A N 1
ATOM 797 C CA . GLY A 1 96 ? -13.027 1.861 -22.126 1.00 91.94 96 GLY A CA 1
ATOM 798 C C . GLY A 1 96 ? -14.482 1.748 -21.664 1.00 91.94 96 GLY A C 1
ATOM 799 O O . GLY A 1 96 ? -14.837 2.260 -20.609 1.00 91.94 96 GLY A O 1
ATOM 800 N N . TYR A 1 97 ? -15.339 1.139 -22.488 1.00 93.88 97 TYR A N 1
ATOM 801 C CA . TYR A 1 97 ? -16.785 1.036 -22.224 1.00 93.88 97 TYR A CA 1
ATOM 802 C C . TYR A 1 97 ? -17.156 -0.125 -21.287 1.00 93.88 97 TYR A C 1
ATOM 804 O O . TYR A 1 97 ? -18.231 -0.123 -20.698 1.00 93.88 97 TYR A O 1
ATOM 812 N N . ASP A 1 98 ? -16.290 -1.129 -21.171 1.00 93.75 98 ASP A N 1
ATOM 813 C CA . ASP A 1 98 ? -16.505 -2.329 -20.361 1.00 93.75 98 ASP A CA 1
ATOM 814 C C . ASP A 1 98 ? -15.898 -2.232 -18.951 1.00 93.75 98 ASP A C 1
ATOM 816 O O . ASP A 1 98 ? -16.006 -3.186 -18.184 1.00 93.75 98 ASP A O 1
ATOM 820 N N . ASP A 1 99 ? -15.266 -1.102 -18.608 1.00 89.38 99 ASP A N 1
ATOM 821 C CA . ASP A 1 99 ? -14.561 -0.856 -17.342 1.00 89.38 99 ASP A CA 1
ATOM 822 C C . ASP A 1 99 ? -13.428 -1.869 -17.027 1.00 89.38 99 ASP A C 1
ATOM 824 O O . ASP A 1 99 ? -12.947 -1.956 -15.890 1.00 89.38 99 ASP A O 1
ATOM 828 N N . ILE A 1 100 ? -12.933 -2.613 -18.030 1.00 91.31 100 ILE A N 1
ATOM 829 C CA . ILE A 1 100 ? -11.863 -3.611 -17.874 1.00 91.31 100 ILE A CA 1
ATOM 830 C C . ILE A 1 100 ? -10.574 -3.113 -18.536 1.00 91.31 100 ILE A C 1
ATOM 832 O O . ILE A 1 100 ? -10.395 -3.131 -19.748 1.00 91.31 100 ILE A O 1
ATOM 836 N N . CYS A 1 101 ? -9.603 -2.725 -17.712 1.00 89.88 101 CYS A N 1
ATOM 837 C CA . CYS A 1 101 ? -8.286 -2.317 -18.191 1.00 89.88 101 CYS A CA 1
ATOM 838 C C . CYS A 1 101 ? -7.430 -3.535 -18.607 1.00 89.88 101 CYS A C 1
ATOM 840 O O . CYS A 1 101 ? -6.895 -4.239 -17.748 1.00 89.88 101 CYS A O 1
ATOM 842 N N . ILE A 1 102 ? -7.249 -3.751 -19.917 1.00 92.38 102 ILE A N 1
ATOM 843 C CA . ILE A 1 102 ? -6.340 -4.769 -20.479 1.00 92.38 102 ILE A CA 1
ATOM 844 C C . ILE A 1 102 ? -5.075 -4.080 -21.020 1.00 92.38 102 ILE A C 1
ATOM 846 O O . ILE A 1 102 ? -5.134 -3.426 -22.064 1.00 92.38 102 ILE A O 1
ATOM 850 N N . PRO A 1 103 ? -3.919 -4.189 -20.340 1.00 90.56 103 PRO A N 1
ATOM 851 C CA . PRO A 1 103 ? -2.705 -3.509 -20.772 1.00 90.56 103 PRO A CA 1
ATOM 852 C C . PRO A 1 103 ? -2.015 -4.258 -21.923 1.00 90.56 103 PRO A C 1
ATOM 854 O O . PRO A 1 103 ? -1.929 -5.484 -21.920 1.00 90.56 103 PRO A O 1
ATOM 857 N N . ASN A 1 104 ? -1.457 -3.513 -22.879 1.00 92.12 104 ASN A N 1
ATOM 858 C CA . ASN A 1 104 ? -0.629 -4.044 -23.966 1.00 92.12 104 ASN A CA 1
ATOM 859 C C . ASN A 1 104 ? 0.818 -3.553 -23.801 1.00 92.12 104 ASN A C 1
ATOM 861 O O . ASN A 1 104 ? 1.238 -2.603 -24.460 1.00 92.12 104 ASN A O 1
ATOM 865 N N . ILE A 1 105 ? 1.543 -4.141 -22.847 1.00 93.94 105 ILE A N 1
ATOM 866 C CA . ILE A 1 105 ? 2.909 -3.727 -22.489 1.00 93.94 105 ILE A CA 1
ATOM 867 C C . ILE A 1 105 ? 3.902 -4.392 -23.442 1.00 93.94 105 ILE A C 1
ATOM 869 O O . ILE A 1 105 ? 3.929 -5.618 -23.547 1.00 93.94 105 ILE A O 1
ATOM 873 N N . HIS A 1 106 ? 4.752 -3.589 -24.082 1.00 93.81 106 HIS A N 1
ATOM 874 C CA . HIS A 1 106 ? 5.850 -4.060 -24.927 1.00 93.81 106 HIS A CA 1
ATOM 875 C C . HIS A 1 106 ? 7.173 -3.676 -24.290 1.00 93.81 106 HIS A C 1
ATOM 877 O O . HIS A 1 106 ? 7.326 -2.564 -23.806 1.00 93.81 106 HIS A O 1
ATOM 883 N N . LEU A 1 107 ? 8.141 -4.588 -24.293 1.00 94.06 107 LEU A N 1
ATOM 884 C CA . LEU A 1 107 ? 9.473 -4.311 -23.771 1.00 94.06 107 LEU A CA 1
ATOM 885 C C . LEU A 1 107 ? 10.505 -4.712 -24.813 1.00 94.06 107 LEU A C 1
ATOM 887 O O . LEU A 1 107 ? 10.488 -5.828 -25.330 1.00 94.06 107 LEU A O 1
ATOM 891 N N . THR A 1 108 ? 11.408 -3.790 -25.122 1.00 92.88 108 THR A N 1
ATOM 892 C CA . THR A 1 108 ? 12.507 -4.022 -26.060 1.00 92.88 108 THR A CA 1
ATOM 893 C C . THR A 1 108 ? 13.831 -3.658 -25.409 1.00 92.88 108 THR A C 1
ATOM 895 O O . THR A 1 108 ? 13.905 -2.764 -24.566 1.00 92.88 108 THR A O 1
ATOM 898 N N . THR A 1 109 ? 14.891 -4.373 -25.778 1.00 91.56 109 THR A N 1
ATOM 899 C CA . THR A 1 109 ? 16.228 -4.149 -25.223 1.00 91.56 109 THR A CA 1
ATOM 900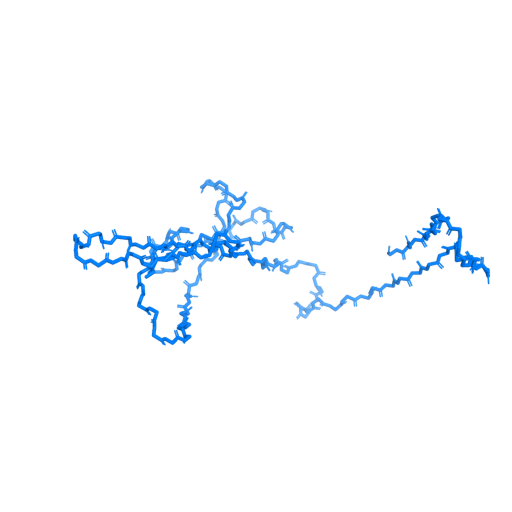 C C . THR A 1 109 ? 17.264 -4.001 -26.322 1.00 91.56 109 THR A C 1
ATOM 902 O O . THR A 1 109 ? 17.232 -4.736 -27.306 1.00 91.56 109 THR A O 1
ATOM 905 N N . SER A 1 110 ? 18.221 -3.101 -26.128 1.00 88.75 110 SER A N 1
ATOM 906 C CA . SER A 1 110 ? 19.383 -2.921 -26.998 1.00 88.75 110 SER A CA 1
ATOM 907 C C . SER A 1 110 ? 20.683 -2.833 -26.187 1.00 88.75 110 SER A C 1
ATOM 909 O O . SER A 1 110 ? 20.663 -2.772 -24.955 1.00 88.75 110 SER A O 1
ATOM 911 N N . ASN A 1 111 ? 21.824 -2.855 -26.886 1.00 85.75 111 ASN A N 1
ATOM 912 C CA . ASN A 1 111 ? 23.182 -2.822 -26.319 1.00 85.75 111 ASN A CA 1
ATOM 913 C C . ASN A 1 111 ? 23.599 -4.068 -25.516 1.00 85.75 111 ASN A C 1
ATOM 915 O O . ASN A 1 111 ? 24.411 -3.979 -24.594 1.00 85.75 111 ASN A O 1
ATOM 919 N N . TRP A 1 112 ? 23.096 -5.248 -25.888 1.00 82.00 112 TRP A N 1
ATOM 920 C CA . TRP A 1 112 ? 23.627 -6.502 -25.355 1.00 82.00 112 TRP A CA 1
ATOM 921 C C . TRP A 1 112 ? 25.054 -6.751 -25.882 1.00 82.00 112 TRP A C 1
ATOM 923 O O . TRP A 1 112 ? 25.274 -6.628 -27.087 1.00 82.00 112 TRP A O 1
ATOM 933 N N . PRO A 1 113 ? 26.043 -7.084 -25.030 1.00 81.31 113 PRO A N 1
ATOM 934 C CA . PRO A 1 113 ? 27.382 -7.413 -25.501 1.00 81.31 113 PRO A CA 1
ATOM 935 C C . PRO A 1 113 ? 27.405 -8.812 -26.129 1.00 81.31 113 PRO A C 1
ATOM 937 O O . PRO A 1 113 ? 27.043 -9.786 -25.473 1.00 81.31 113 PRO A O 1
ATOM 940 N N . ASP A 1 114 ? 27.924 -8.935 -27.352 1.00 81.25 114 ASP A N 1
ATOM 941 C CA . ASP A 1 114 ? 28.062 -10.236 -28.032 1.00 81.25 114 ASP A CA 1
ATOM 942 C C . ASP A 1 114 ? 28.995 -11.204 -27.284 1.00 81.25 114 ASP A C 1
ATOM 944 O O . ASP A 1 114 ? 28.854 -12.422 -27.371 1.00 81.25 114 ASP A O 1
ATOM 948 N N . VAL A 1 115 ? 29.958 -10.666 -26.522 1.00 82.62 115 VAL A N 1
ATOM 949 C CA . VAL A 1 115 ? 30.912 -11.448 -25.727 1.00 82.62 115 VAL A CA 1
ATOM 950 C C . VAL A 1 115 ? 31.145 -10.793 -24.368 1.00 82.62 115 VAL A C 1
ATOM 952 O O . VAL A 1 115 ? 31.564 -9.635 -24.277 1.00 82.62 115 VAL A O 1
ATOM 955 N N . TYR A 1 116 ? 30.967 -11.575 -23.301 1.00 84.69 116 TYR A N 1
ATOM 956 C CA . TYR A 1 116 ? 31.347 -11.201 -21.941 1.00 84.69 116 TYR A CA 1
ATOM 957 C C . TYR A 1 116 ? 32.500 -12.083 -21.447 1.00 84.69 116 TYR A C 1
ATOM 959 O O . TYR A 1 116 ? 32.367 -13.300 -21.337 1.00 84.69 116 TYR A O 1
ATOM 967 N N . LYS A 1 117 ? 33.657 -11.474 -21.164 1.00 85.50 117 LYS A N 1
ATOM 968 C CA . LYS A 1 117 ? 34.850 -12.196 -20.698 1.00 85.50 117 LYS A CA 1
ATOM 969 C C . LYS A 1 117 ? 34.830 -12.350 -19.177 1.00 85.50 117 LYS A C 1
ATOM 971 O O . LYS A 1 117 ? 34.849 -11.359 -18.449 1.00 85.50 117 LYS A O 1
ATOM 976 N N . ILE A 1 118 ? 34.839 -13.599 -18.721 1.00 83.94 118 ILE A N 1
ATOM 977 C CA . ILE A 1 118 ? 34.890 -13.971 -17.302 1.00 83.94 118 ILE A CA 1
ATOM 978 C C . ILE A 1 118 ? 36.264 -13.589 -16.725 1.00 83.94 118 ILE A C 1
ATOM 980 O O . ILE A 1 118 ? 37.286 -13.754 -17.386 1.00 83.94 118 ILE A O 1
ATOM 984 N N . GLY A 1 119 ? 36.284 -13.054 -15.501 1.00 87.00 119 GLY A N 1
ATOM 985 C CA . GLY A 1 119 ? 37.497 -12.561 -14.831 1.00 87.00 119 GLY A CA 1
ATOM 986 C C . GLY A 1 119 ? 37.728 -11.051 -14.962 1.00 87.00 119 GLY A C 1
ATOM 987 O O . GLY A 1 119 ? 38.610 -10.513 -14.301 1.00 87.00 119 GLY A O 1
ATOM 988 N N . LEU A 1 120 ? 36.911 -10.351 -15.759 1.00 80.56 120 LEU A N 1
ATOM 989 C CA . LEU A 1 120 ? 36.877 -8.889 -15.812 1.00 80.56 120 LEU A CA 1
ATOM 990 C C . LEU A 1 120 ? 35.653 -8.351 -15.061 1.00 80.56 120 LEU A C 1
ATOM 992 O O . LEU A 1 120 ? 34.539 -8.839 -15.235 1.00 80.56 120 LEU A O 1
ATOM 996 N N . THR A 1 121 ? 35.835 -7.290 -14.276 1.00 83.25 121 THR A N 1
ATOM 997 C CA . THR A 1 121 ? 34.759 -6.543 -13.596 1.00 83.25 121 THR A CA 1
ATOM 998 C C . THR A 1 121 ? 34.132 -5.492 -14.520 1.00 83.25 121 THR A C 1
ATOM 1000 O O . THR A 1 121 ? 33.995 -4.318 -14.171 1.00 83.25 121 THR A O 1
ATOM 1003 N N . LYS A 1 122 ? 33.765 -5.889 -15.746 1.00 82.12 122 LYS A N 1
ATOM 1004 C CA . LYS A 1 122 ? 33.141 -4.976 -16.715 1.00 82.12 122 LYS A CA 1
ATOM 1005 C C . LYS A 1 122 ? 31.638 -4.870 -16.447 1.00 82.12 122 LYS A C 1
ATOM 1007 O O . LYS A 1 122 ? 30.946 -5.876 -16.369 1.00 82.12 122 LYS A O 1
ATOM 1012 N N . LYS A 1 123 ? 31.113 -3.645 -16.349 1.00 82.56 123 LYS A N 1
ATOM 1013 C CA . LYS A 1 123 ? 29.664 -3.410 -16.233 1.00 82.56 123 LYS A CA 1
ATOM 1014 C C . LYS A 1 123 ? 28.976 -3.664 -17.578 1.00 82.56 123 LYS A C 1
ATOM 1016 O O . LYS A 1 123 ? 29.471 -3.211 -18.611 1.00 82.56 123 LYS A O 1
ATOM 1021 N N . ILE A 1 124 ? 27.838 -4.353 -17.552 1.00 85.44 124 ILE A N 1
ATOM 1022 C CA . ILE A 1 124 ? 26.936 -4.484 -18.702 1.00 85.44 124 ILE A CA 1
ATOM 1023 C C . ILE A 1 124 ? 25.910 -3.356 -18.607 1.00 85.44 124 ILE A C 1
ATOM 1025 O O . ILE A 1 124 ? 25.284 -3.177 -17.564 1.00 85.44 124 ILE A O 1
ATOM 1029 N N . LEU A 1 125 ? 25.771 -2.584 -19.681 1.00 86.50 125 LEU A N 1
ATOM 1030 C CA . LEU A 1 125 ? 24.790 -1.510 -19.790 1.00 86.50 125 LEU A CA 1
ATOM 1031 C C . LEU A 1 125 ? 23.742 -1.933 -20.810 1.00 86.50 125 LEU A C 1
ATOM 1033 O O . LEU A 1 125 ? 24.064 -2.106 -21.981 1.00 86.50 125 LEU A O 1
ATOM 1037 N N . LEU A 1 126 ? 22.511 -2.116 -20.344 1.00 89.88 126 LEU A N 1
ATOM 1038 C CA . LEU A 1 126 ? 21.375 -2.482 -21.178 1.00 89.88 126 LEU A CA 1
ATOM 1039 C C . LEU A 1 126 ? 20.487 -1.267 -21.362 1.00 89.88 126 LEU A C 1
ATOM 1041 O O . LEU A 1 126 ? 20.110 -0.612 -20.390 1.00 89.88 126 LEU A O 1
ATOM 1045 N N . ASN A 1 127 ? 20.126 -1.006 -22.609 1.00 91.56 127 ASN A N 1
ATOM 1046 C CA . ASN A 1 127 ? 19.115 -0.017 -22.923 1.00 91.56 127 ASN A CA 1
ATOM 1047 C C . ASN A 1 127 ? 17.775 -0.736 -22.972 1.00 91.56 127 ASN A C 1
ATOM 1049 O O . ASN A 1 127 ? 17.598 -1.638 -23.785 1.00 91.56 127 ASN A O 1
ATOM 1053 N N . ILE A 1 128 ? 16.850 -0.350 -22.100 1.00 92.88 128 ILE A N 1
ATOM 1054 C CA . ILE A 1 128 ? 15.506 -0.921 -22.028 1.00 92.88 128 ILE A CA 1
ATOM 1055 C C . ILE A 1 128 ? 14.525 0.157 -22.476 1.00 92.88 128 ILE A C 1
ATOM 1057 O O . ILE A 1 128 ? 14.574 1.277 -21.972 1.00 92.88 128 ILE A O 1
ATOM 1061 N N . ASN A 1 129 ? 13.658 -0.182 -23.423 1.00 92.31 129 ASN A N 1
ATOM 1062 C CA . ASN A 1 129 ? 12.565 0.658 -23.888 1.00 92.31 129 ASN A CA 1
ATOM 1063 C C . ASN A 1 129 ? 11.238 -0.045 -23.569 1.00 92.31 129 ASN A C 1
ATOM 1065 O O . ASN A 1 129 ? 11.101 -1.242 -23.842 1.00 92.31 129 ASN A O 1
ATOM 1069 N N . VAL A 1 130 ? 10.320 0.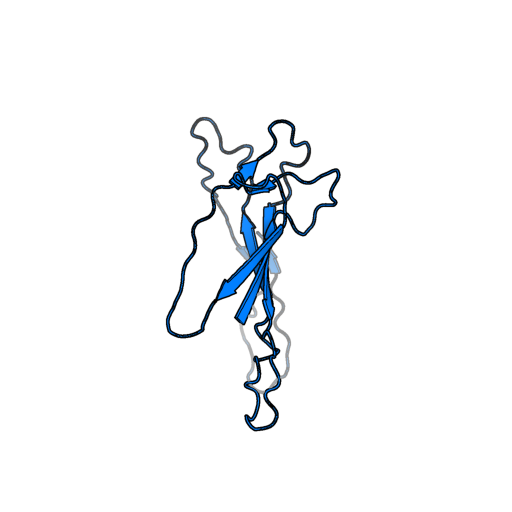694 -22.948 1.00 89.62 130 VAL A N 1
ATOM 1070 C CA . VAL A 1 130 ? 9.053 0.228 -22.360 1.00 89.62 130 VAL A CA 1
ATOM 1071 C C . VAL A 1 130 ? 7.918 1.088 -22.893 1.00 89.62 130 VAL A C 1
ATOM 1073 O O . VAL A 1 130 ? 8.137 2.318 -22.973 1.00 89.62 130 VAL A O 1
#

Foldseek 3Di:
DKKKKFKQVVDDPVLGFKAFPVPRHRIDMDDDDPDDDDDDDTDMDGDPDHPDQAFWIKMKMFDDDDDDDDVPDDDDDDDPPPGMDIDTHHRQDPCPDVSDNDDDDDKDKDQDDPDDDPPDPDDRDIDIDD

Sequence (130 aa):
LTYELQLDKDKNPADQRLFFRESFKSIKKRHFKMSDRICHDYSLYMKDDVNDKLKPIRLQINYMLSSKLDANIVPSILDPTNSTFDYNIPIQKDCGYDDICIPNIHLTTSNWPDVYKIGLTKKILLNINV

Organism: NCBI:txid433720

pLDDT: mean 87.96, std 7.98, range [59.84, 97.19]

Secondary structure (DSSP, 8-state):
-EEEEESSTTS-GGG--EEETTT--SEEEEE--SSS-------EEE-S--S--SS-EEEEEEEE------TTSPPP---GGGSEEEEEEPPP-S--SSS--------EEE---S---TT--PPP--EEE-